Protein AF-A0A2D3VTE8-F1 (afdb_monomer_lite)

pLDDT: mean 86.14, std 14.04, range [47.16, 97.81]

Structure (mmCIF, N/CA/C/O backbone):
data_AF-A0A2D3VTE8-F1
#
_entry.id   AF-A0A2D3VTE8-F1
#
loop_
_atom_site.group_PDB
_atom_site.id
_atom_site.type_symbol
_atom_site.label_atom_id
_atom_site.label_alt_id
_atom_site.label_comp_id
_atom_site.label_asym_id
_atom_site.label_entity_id
_atom_site.label_seq_id
_atom_site.pdbx_PDB_ins_code
_atom_site.Cartn_x
_atom_site.Cartn_y
_atom_site.Cartn_z
_atom_site.occupancy
_atom_site.B_iso_or_equiv
_atom_site.auth_seq_id
_atom_site.auth_comp_id
_atom_site.auth_asym_id
_atom_site.auth_atom_id
_atom_site.pdbx_PDB_model_num
ATOM 1 N N . MET A 1 1 ? -22.758 -35.508 -3.882 1.00 55.59 1 MET A N 1
ATOM 2 C CA . MET A 1 1 ? -23.255 -34.181 -3.443 1.00 55.59 1 MET A CA 1
ATOM 3 C C . MET A 1 1 ? -22.139 -33.291 -2.869 1.00 55.59 1 MET A C 1
ATOM 5 O O . MET A 1 1 ? -22.159 -32.103 -3.144 1.00 55.59 1 MET A O 1
ATOM 9 N N . MET A 1 2 ? -21.109 -33.845 -2.205 1.00 51.41 2 MET A N 1
ATOM 10 C CA . MET A 1 2 ? -19.927 -33.099 -1.711 1.00 51.41 2 MET A CA 1
ATOM 11 C C . MET A 1 2 ? -19.074 -32.392 -2.788 1.00 51.41 2 MET A C 1
ATOM 13 O O . MET A 1 2 ? -18.628 -31.274 -2.562 1.00 51.41 2 MET A O 1
ATOM 17 N N . GLN A 1 3 ? -18.876 -32.984 -3.975 1.00 49.84 3 GLN A N 1
ATOM 18 C CA . GLN A 1 3 ? -18.019 -32.392 -5.023 1.00 49.84 3 GLN A CA 1
ATOM 19 C C . GLN A 1 3 ? -18.526 -31.049 -5.579 1.00 49.84 3 GLN A C 1
ATOM 21 O O . GLN A 1 3 ? -17.719 -30.221 -5.988 1.00 49.84 3 GLN A O 1
ATOM 26 N N . LYS A 1 4 ? -19.843 -30.799 -5.568 1.00 47.56 4 LYS A N 1
ATOM 27 C CA . LYS A 1 4 ? -20.415 -29.543 -6.087 1.00 47.56 4 LYS A CA 1
ATOM 28 C C . LYS A 1 4 ? -20.228 -28.357 -5.130 1.00 47.56 4 LYS A C 1
ATOM 30 O O . LYS A 1 4 ? -20.162 -27.226 -5.590 1.00 47.56 4 LYS A O 1
ATOM 35 N N . ILE A 1 5 ? -20.106 -28.611 -3.824 1.00 55.41 5 ILE A N 1
ATOM 36 C CA . ILE A 1 5 ? -19.946 -27.563 -2.799 1.00 55.41 5 ILE A CA 1
ATOM 37 C C . ILE A 1 5 ? -18.501 -27.039 -2.776 1.00 55.41 5 ILE A C 1
ATOM 39 O O . ILE A 1 5 ? -18.283 -25.836 -2.673 1.00 55.41 5 ILE A O 1
ATOM 43 N N . ILE A 1 6 ? -17.515 -27.924 -2.962 1.00 52.78 6 ILE A N 1
ATOM 44 C CA . ILE A 1 6 ? -16.088 -27.557 -3.014 1.00 52.78 6 ILE A CA 1
ATOM 45 C C . ILE A 1 6 ? -15.784 -26.692 -4.248 1.00 52.78 6 ILE A C 1
ATOM 47 O O . ILE A 1 6 ? -15.051 -25.711 -4.151 1.00 52.78 6 ILE A O 1
ATOM 51 N N . PHE A 1 7 ? -16.393 -27.011 -5.394 1.00 48.06 7 PHE A N 1
ATOM 52 C CA . PHE A 1 7 ? -16.187 -26.256 -6.632 1.00 48.06 7 PHE A CA 1
ATOM 53 C C . PHE A 1 7 ? -16.751 -24.826 -6.553 1.00 48.06 7 PHE A C 1
ATOM 55 O O . PHE A 1 7 ? -16.144 -23.896 -7.074 1.00 48.06 7 PHE A O 1
ATOM 62 N N . LEU A 1 8 ? -17.874 -24.631 -5.850 1.00 47.16 8 LEU A N 1
ATOM 63 C CA . LEU A 1 8 ? -18.508 -23.318 -5.697 1.00 47.16 8 LEU A CA 1
ATOM 64 C C . LEU A 1 8 ? -17.687 -22.377 -4.791 1.00 47.16 8 LEU A C 1
ATOM 66 O O . LEU A 1 8 ? -17.515 -21.201 -5.113 1.00 47.16 8 LEU A O 1
ATOM 70 N N . LEU A 1 9 ? -17.129 -22.904 -3.693 1.00 49.12 9 LEU A N 1
ATOM 71 C CA . LEU A 1 9 ? -16.296 -22.140 -2.753 1.00 49.12 9 LEU A CA 1
ATOM 72 C C . LEU A 1 9 ? -14.993 -21.635 -3.396 1.00 49.12 9 LEU A C 1
ATOM 74 O O . LEU A 1 9 ? -14.612 -20.491 -3.165 1.00 49.12 9 LEU A O 1
ATOM 78 N N . LEU A 1 10 ? -14.361 -22.444 -4.254 1.00 50.22 10 LEU A N 1
ATOM 79 C CA . LEU A 1 10 ? -13.147 -22.058 -4.987 1.00 50.22 10 LEU A CA 1
ATOM 80 C C . LEU A 1 10 ? -13.404 -20.964 -6.036 1.00 50.22 10 LEU A C 1
ATOM 82 O O . LEU A 1 10 ? -12.562 -20.096 -6.243 1.00 50.22 10 LEU A O 1
ATOM 86 N N . THR A 1 11 ? -14.568 -20.960 -6.692 1.00 52.09 11 THR A N 1
ATOM 87 C CA . THR A 1 11 ? -14.878 -19.931 -7.704 1.00 52.09 11 THR A CA 1
ATOM 88 C C . THR A 1 11 ? -15.178 -18.558 -7.098 1.00 52.09 11 THR A C 1
ATOM 90 O O . THR A 1 11 ? -14.796 -17.538 -7.669 1.00 52.09 11 THR A O 1
ATOM 93 N N . LEU A 1 12 ? -15.808 -18.519 -5.919 1.00 51.75 12 LEU A N 1
ATOM 94 C CA . LEU A 1 12 ? -16.120 -17.271 -5.215 1.00 51.75 12 LEU A CA 1
ATOM 95 C C . LEU A 1 12 ? -14.867 -16.604 -4.635 1.00 51.75 12 LEU A C 1
ATOM 97 O O . LEU A 1 12 ? -14.758 -15.380 -4.687 1.00 51.75 12 LEU A O 1
ATOM 101 N N . SER A 1 13 ? -13.900 -17.384 -4.139 1.00 54.88 13 SER A N 1
ATOM 102 C CA . SER A 1 13 ? -12.646 -16.830 -3.619 1.00 54.88 13 SER A CA 1
ATOM 103 C C . SER A 1 13 ? -11.789 -16.202 -4.719 1.00 54.88 13 SER A C 1
ATOM 105 O O . SER A 1 13 ? -11.255 -15.118 -4.516 1.00 54.88 13 SER A O 1
ATOM 107 N N . VAL A 1 14 ? -11.706 -16.829 -5.900 1.00 58.88 14 VAL A N 1
ATOM 108 C CA . VAL A 1 14 ? -10.906 -16.319 -7.032 1.00 58.88 14 VAL A CA 1
ATOM 109 C C . VAL A 1 14 ? -11.506 -15.037 -7.619 1.00 58.88 14 VAL A C 1
ATOM 111 O O . VAL A 1 14 ? -10.773 -14.112 -7.960 1.00 58.88 14 VAL A O 1
ATOM 114 N N . PHE A 1 15 ? -12.836 -14.937 -7.701 1.00 56.66 15 PHE A N 1
ATOM 115 C CA . PHE A 1 15 ? -13.495 -13.763 -8.286 1.00 56.66 15 PHE A CA 1
ATOM 116 C C . PHE A 1 15 ? -13.370 -12.513 -7.401 1.00 56.66 15 PHE A C 1
ATOM 118 O O . PHE A 1 15 ? -13.047 -11.430 -7.888 1.00 56.66 15 PHE A O 1
ATOM 125 N N . VAL A 1 16 ? -13.547 -12.675 -6.085 1.00 58.78 16 VAL A N 1
ATOM 126 C CA . VAL A 1 16 ? -13.345 -11.601 -5.095 1.00 58.78 16 VAL A CA 1
ATOM 127 C C . VAL A 1 16 ? -11.894 -11.111 -5.095 1.00 58.78 16 VAL A C 1
ATOM 129 O O . VAL A 1 16 ? -11.636 -9.928 -4.879 1.00 58.78 16 VAL A O 1
ATOM 132 N N . TYR A 1 17 ? -10.953 -12.018 -5.350 1.00 63.97 17 TYR A N 1
ATOM 133 C CA . TYR A 1 17 ? -9.535 -11.705 -5.427 1.00 63.97 17 TYR A CA 1
ATOM 134 C C . TYR A 1 17 ? -9.183 -10.935 -6.708 1.00 63.97 17 TYR A C 1
ATOM 136 O O . TYR A 1 17 ? -8.526 -9.905 -6.657 1.00 63.97 17 TYR A O 1
ATOM 144 N N . ALA A 1 18 ? -9.693 -11.354 -7.868 1.00 66.12 18 ALA A N 1
ATOM 145 C CA . ALA A 1 18 ? -9.431 -10.659 -9.130 1.00 66.12 18 ALA A CA 1
ATOM 146 C C . ALA A 1 18 ? -9.916 -9.195 -9.121 1.00 66.12 18 ALA A C 1
ATOM 148 O O . ALA A 1 18 ? -9.244 -8.320 -9.671 1.00 66.12 18 ALA A O 1
ATOM 149 N N . GLN A 1 19 ? -11.053 -8.919 -8.472 1.00 66.38 19 GLN A N 1
ATOM 150 C CA . GLN A 1 19 ? -11.575 -7.558 -8.339 1.00 66.38 19 GLN A CA 1
ATOM 151 C C . GLN A 1 19 ? -10.728 -6.695 -7.395 1.00 66.38 19 GLN A C 1
ATOM 153 O O . GLN A 1 19 ? -10.531 -5.515 -7.681 1.00 66.38 19 GLN A O 1
ATOM 158 N N . SER A 1 20 ? -10.187 -7.272 -6.312 1.00 66.88 20 SER A N 1
ATOM 159 C CA . SER A 1 20 ? -9.290 -6.544 -5.404 1.00 66.88 20 SER A CA 1
ATOM 160 C C . SER A 1 20 ? -8.042 -6.051 -6.120 1.00 66.88 20 SER A C 1
ATOM 162 O O . SER A 1 20 ? -7.628 -4.907 -5.952 1.00 66.88 20 SER A O 1
ATOM 164 N N . LEU A 1 21 ? -7.494 -6.893 -6.994 1.00 76.94 21 LEU A N 1
ATOM 165 C CA . LEU A 1 21 ? -6.302 -6.559 -7.749 1.00 76.94 21 LEU A CA 1
ATOM 166 C C . LEU A 1 21 ? -6.552 -5.461 -8.784 1.00 76.94 21 LEU A C 1
ATOM 168 O O . LEU A 1 21 ? -5.627 -4.715 -9.068 1.00 76.94 21 LEU A O 1
ATOM 172 N N . ALA A 1 22 ? -7.752 -5.341 -9.355 1.00 82.00 22 ALA A N 1
ATOM 173 C CA . ALA A 1 22 ? -8.035 -4.308 -10.355 1.00 82.00 22 ALA A CA 1
ATOM 174 C C . ALA A 1 22 ? -8.012 -2.895 -9.748 1.00 82.00 22 ALA A C 1
ATOM 176 O O . ALA A 1 22 ? -7.305 -2.027 -10.256 1.00 82.00 22 ALA A O 1
ATOM 177 N N . GLU A 1 23 ? -8.714 -2.694 -8.628 1.00 83.19 23 GLU A N 1
ATOM 178 C CA .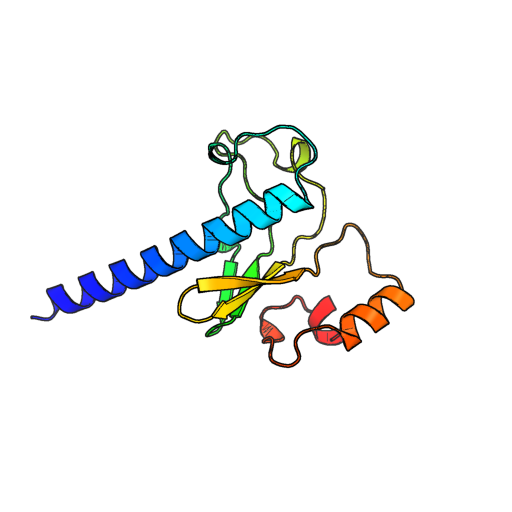 GLU A 1 23 ? -8.733 -1.409 -7.915 1.00 83.19 23 GLU A CA 1
ATOM 179 C C . GLU A 1 23 ? -7.324 -1.009 -7.470 1.00 83.19 23 GLU A C 1
ATOM 181 O O . GLU A 1 23 ? -6.862 0.103 -7.726 1.00 83.19 23 GLU A O 1
ATOM 186 N N . VAL A 1 24 ? -6.603 -1.952 -6.857 1.00 86.69 24 VAL A N 1
ATOM 187 C CA . VAL A 1 24 ? -5.230 -1.720 -6.410 1.00 86.69 24 VAL A CA 1
ATOM 188 C C . VAL A 1 24 ? -4.331 -1.378 -7.594 1.00 86.69 24 VAL A C 1
ATOM 190 O O . VAL A 1 24 ? -3.563 -0.429 -7.508 1.00 86.69 24 VAL A O 1
ATOM 193 N N . LYS A 1 25 ? -4.420 -2.099 -8.717 1.00 88.44 25 LYS A N 1
ATOM 194 C CA . LYS A 1 25 ? -3.615 -1.793 -9.910 1.00 88.44 25 LYS A CA 1
ATOM 195 C C . LYS A 1 25 ? -3.858 -0.375 -10.406 1.00 88.44 25 LYS A C 1
ATOM 197 O O . LYS A 1 25 ? -2.887 0.351 -10.607 1.00 88.44 25 LYS A O 1
ATOM 202 N N . SER A 1 26 ? -5.123 0.020 -10.541 1.00 88.75 26 SER A N 1
ATOM 203 C CA . SER A 1 26 ? -5.498 1.372 -10.957 1.00 88.75 26 SER A CA 1
ATOM 204 C C . SER A 1 26 ? -4.952 2.428 -9.994 1.00 88.75 26 SER A C 1
ATOM 206 O O . SER A 1 26 ? -4.335 3.396 -10.438 1.00 88.75 26 SER A O 1
ATOM 208 N N . TYR A 1 27 ? -5.091 2.213 -8.683 1.00 92.00 27 TYR A N 1
ATOM 209 C CA . TYR A 1 27 ? -4.531 3.104 -7.667 1.00 92.00 27 TYR A CA 1
ATOM 210 C C . TYR A 1 27 ? -3.006 3.224 -7.787 1.00 92.00 27 TYR A C 1
ATOM 212 O O . TYR A 1 27 ? -2.463 4.328 -7.797 1.00 92.00 27 TYR A O 1
ATOM 220 N N . MET A 1 28 ? -2.306 2.099 -7.929 1.00 90.75 28 MET A N 1
ATOM 221 C CA . MET A 1 28 ? -0.845 2.079 -7.988 1.00 90.75 28 MET A CA 1
ATOM 222 C C . MET A 1 28 ? -0.321 2.768 -9.254 1.00 90.75 28 MET A C 1
ATOM 224 O O . MET A 1 28 ? 0.668 3.495 -9.203 1.00 90.75 28 MET A O 1
ATOM 228 N N . PHE A 1 29 ? -1.013 2.581 -10.381 1.00 90.94 29 PHE A N 1
ATOM 229 C CA . PHE A 1 29 ? -0.729 3.273 -11.638 1.00 90.94 29 PHE A CA 1
ATOM 230 C C . PHE A 1 29 ? -0.865 4.785 -11.509 1.00 90.94 29 PHE A C 1
ATOM 232 O O . PHE A 1 29 ? -0.031 5.527 -12.015 1.00 90.94 29 PHE A O 1
ATOM 239 N N . GLN A 1 30 ? -1.915 5.246 -10.837 1.00 92.00 30 GLN A N 1
ATOM 240 C CA . GLN A 1 30 ? -2.177 6.674 -10.696 1.00 92.00 30 GLN A CA 1
ATOM 241 C C . GLN A 1 30 ? -1.184 7.365 -9.759 1.00 92.00 30 GLN A C 1
ATOM 243 O O . GLN A 1 30 ? -0.847 8.521 -9.999 1.00 92.00 30 GLN A O 1
ATOM 248 N N . ASN A 1 31 ? -0.728 6.676 -8.708 1.00 94.12 31 ASN A N 1
ATOM 249 C CA . ASN A 1 31 ? 0.029 7.310 -7.625 1.00 94.12 31 ASN A CA 1
ATOM 250 C C . ASN A 1 31 ? 1.540 7.050 -7.667 1.00 94.12 31 ASN A C 1
AT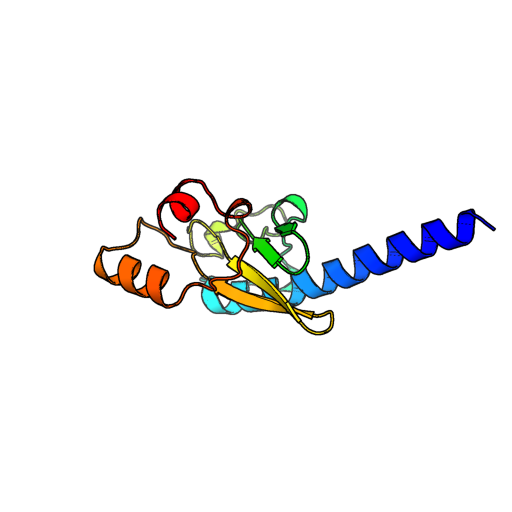OM 252 O O . ASN A 1 31 ? 2.291 7.865 -7.137 1.00 94.12 31 ASN A O 1
ATOM 256 N N . TYR A 1 32 ? 2.007 5.962 -8.291 1.00 94.19 32 TYR A N 1
ATOM 257 C CA . TYR A 1 32 ? 3.432 5.597 -8.244 1.00 94.19 32 TYR A CA 1
ATOM 258 C C . TYR A 1 32 ? 4.086 5.363 -9.598 1.00 94.19 32 TYR A C 1
ATOM 260 O O . TYR A 1 32 ? 5.297 5.151 -9.630 1.00 94.19 32 TYR A O 1
ATOM 268 N N . LEU A 1 33 ? 3.337 5.366 -10.703 1.00 93.06 33 LEU A N 1
ATOM 269 C CA . LEU A 1 33 ? 3.929 5.195 -12.026 1.00 93.06 33 LEU A CA 1
ATOM 270 C C . LEU A 1 33 ? 4.755 6.437 -12.392 1.00 93.06 33 LEU A C 1
ATOM 272 O O . LEU A 1 33 ? 4.224 7.545 -12.453 1.00 93.06 33 LEU A O 1
ATOM 276 N N . ILE A 1 34 ? 6.044 6.244 -12.657 1.00 92.62 34 ILE A N 1
ATOM 277 C CA . ILE A 1 34 ? 6.971 7.311 -13.068 1.00 92.62 34 ILE A CA 1
ATOM 278 C C . ILE A 1 34 ? 7.225 7.322 -14.573 1.00 92.62 34 ILE A C 1
ATOM 280 O O . ILE A 1 34 ? 7.453 8.381 -15.149 1.00 92.62 34 ILE A O 1
ATOM 284 N N . GLU A 1 35 ? 7.136 6.159 -15.218 1.00 89.00 35 GLU A N 1
ATOM 285 C CA . GLU A 1 35 ? 7.393 5.989 -16.645 1.00 89.00 35 GLU A CA 1
ATOM 286 C C . GLU A 1 35 ? 6.206 5.335 -17.339 1.00 89.00 35 GLU A C 1
ATOM 288 O O . GLU A 1 35 ? 5.462 4.548 -16.755 1.00 89.00 35 GLU A O 1
ATOM 293 N N . LYS A 1 36 ? 6.016 5.641 -18.623 1.00 89.31 36 LYS A N 1
ATOM 294 C CA . LYS A 1 36 ? 4.868 5.115 -19.365 1.00 89.31 36 LYS A CA 1
ATOM 295 C C . LYS A 1 36 ? 4.943 3.588 -19.467 1.00 89.31 36 LYS A C 1
ATOM 297 O O . LYS A 1 36 ? 5.862 3.042 -20.072 1.00 89.31 36 LYS A O 1
ATOM 302 N N . LEU A 1 37 ? 3.904 2.924 -18.973 1.00 88.38 37 LEU A N 1
ATOM 303 C CA . LEU A 1 37 ? 3.741 1.474 -19.010 1.00 88.38 37 LEU A CA 1
ATOM 304 C C . LEU A 1 37 ? 2.282 1.125 -19.335 1.00 88.38 37 LEU A C 1
ATOM 306 O O . LEU A 1 37 ? 1.372 1.846 -18.925 1.00 88.38 37 LEU A O 1
ATOM 310 N N . ASP A 1 38 ? 2.036 0.044 -20.080 1.00 86.00 38 ASP A N 1
ATOM 311 C CA . ASP A 1 38 ? 0.676 -0.488 -20.247 1.00 86.00 38 ASP A CA 1
ATOM 312 C C . ASP A 1 38 ? 0.282 -1.261 -18.977 1.00 86.00 38 ASP A C 1
ATOM 314 O O . ASP A 1 38 ? 1.027 -2.112 -18.494 1.00 86.00 38 ASP A O 1
ATOM 318 N N . GLU A 1 39 ? -0.907 -1.005 -18.435 1.00 79.62 39 GLU A N 1
ATOM 319 C CA . GLU A 1 39 ? -1.440 -1.712 -17.261 1.00 79.62 39 GLU A CA 1
ATOM 320 C C . GLU A 1 39 ? -1.483 -3.236 -17.451 1.00 79.62 39 GLU A C 1
ATOM 322 O O . GLU A 1 39 ? -1.321 -4.014 -16.505 1.00 79.62 39 GLU A O 1
ATOM 327 N N . LYS A 1 40 ? -1.619 -3.698 -18.697 1.00 82.88 40 LYS A N 1
ATOM 328 C CA . LYS A 1 40 ? -1.563 -5.123 -19.038 1.00 82.88 40 LYS A CA 1
ATOM 329 C C . LYS A 1 40 ? -0.184 -5.733 -18.826 1.00 82.88 40 LYS A C 1
ATOM 331 O O . LYS A 1 40 ? -0.114 -6.960 -18.735 1.00 82.88 40 LYS A O 1
ATOM 336 N N . GLU A 1 41 ? 0.879 -4.940 -18.746 1.00 85.31 41 GLU A N 1
ATOM 337 C CA . GLU A 1 41 ? 2.247 -5.410 -18.513 1.00 85.31 41 GLU A CA 1
ATOM 338 C C . GLU A 1 41 ? 2.547 -5.658 -17.036 1.00 85.31 41 GLU A C 1
ATOM 340 O O . GLU A 1 41 ? 3.568 -6.273 -16.736 1.00 85.31 41 GLU A O 1
ATOM 345 N N . ILE A 1 42 ? 1.653 -5.281 -16.115 1.00 86.19 42 ILE A N 1
ATOM 346 C CA . ILE A 1 42 ? 1.865 -5.512 -14.686 1.00 86.19 42 ILE A CA 1
ATOM 347 C C . ILE A 1 42 ? 0.996 -6.621 -14.102 1.00 86.19 42 ILE A C 1
ATOM 349 O O . ILE A 1 42 ? -0.118 -6.935 -14.549 1.00 86.19 42 ILE A O 1
ATOM 353 N N . PHE A 1 43 ? 1.489 -7.191 -13.015 1.00 87.31 43 PHE A N 1
ATOM 354 C CA . PHE A 1 43 ? 0.693 -7.986 -12.102 1.00 87.31 43 PHE A CA 1
ATOM 355 C C . PHE A 1 43 ? 1.082 -7.678 -10.661 1.00 87.31 43 PHE A C 1
ATOM 357 O O . PHE A 1 43 ? 2.195 -7.253 -10.368 1.00 87.31 43 PHE A O 1
ATOM 364 N N . ILE A 1 44 ? 0.131 -7.879 -9.762 1.00 85.06 44 ILE A N 1
ATOM 365 C CA . ILE A 1 44 ? 0.372 -7.820 -8.328 1.00 85.06 44 ILE A CA 1
ATOM 366 C C . ILE A 1 44 ? 0.498 -9.265 -7.874 1.00 85.06 44 ILE A C 1
ATOM 368 O O . ILE A 1 44 ? -0.328 -10.099 -8.247 1.00 85.06 44 ILE A O 1
ATOM 372 N N . ASP A 1 45 ? 1.561 -9.563 -7.139 1.00 83.38 45 ASP A N 1
ATOM 373 C CA . ASP A 1 45 ? 1.781 -10.894 -6.592 1.00 83.38 45 ASP A CA 1
ATOM 374 C C . ASP A 1 45 ? 0.755 -11.167 -5.490 1.00 83.38 45 ASP A C 1
ATOM 376 O O . ASP A 1 45 ? 0.606 -10.380 -4.554 1.00 83.38 45 ASP A O 1
ATOM 380 N N . GLU A 1 46 ? 0.049 -12.290 -5.596 1.00 78.06 46 GLU A N 1
ATOM 381 C CA . GLU A 1 46 ? -1.020 -12.627 -4.661 1.00 78.06 46 GLU A CA 1
ATOM 382 C C . GLU A 1 46 ? -0.508 -12.797 -3.220 1.00 78.06 46 GLU A C 1
ATOM 384 O O . GLU A 1 46 ? -1.202 -12.522 -2.239 1.00 78.06 46 GLU A O 1
ATOM 389 N N . THR A 1 47 ? 0.754 -13.201 -3.073 1.00 83.12 47 THR A N 1
ATOM 390 C CA . THR A 1 47 ? 1.399 -13.362 -1.763 1.00 83.12 47 THR A CA 1
ATOM 391 C C . THR A 1 47 ? 1.652 -12.034 -1.051 1.00 83.12 47 THR A C 1
ATOM 393 O O . THR A 1 47 ? 1.947 -12.019 0.142 1.00 83.12 47 THR A O 1
ATOM 396 N N . SER A 1 48 ? 1.523 -10.919 -1.771 1.00 86.81 48 SER A N 1
ATOM 397 C CA . SER A 1 48 ? 1.782 -9.570 -1.266 1.00 86.81 48 SER A CA 1
ATOM 398 C C . SER A 1 48 ? 0.542 -8.889 -0.689 1.00 86.81 48 SER A C 1
ATOM 400 O O . SER A 1 48 ? 0.655 -7.798 -0.126 1.00 86.81 48 SER A O 1
ATOM 402 N N . LEU A 1 49 ? -0.632 -9.521 -0.822 1.00 89.50 49 LEU A N 1
ATOM 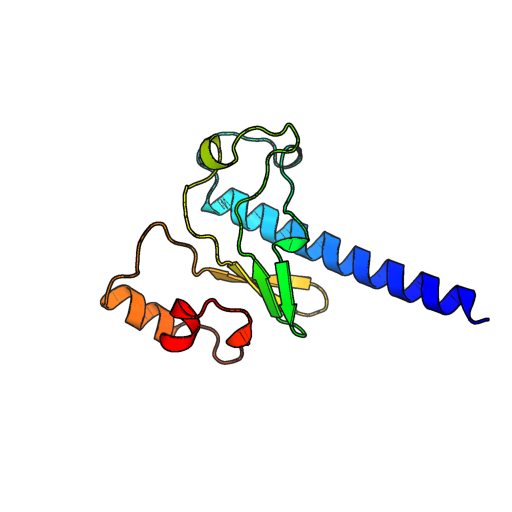403 C CA . LEU A 1 49 ? -1.896 -9.054 -0.262 1.00 89.50 49 LEU A CA 1
ATOM 404 C C . LEU A 1 49 ? -2.246 -9.859 0.996 1.00 89.50 49 LEU A C 1
ATOM 406 O O . LEU A 1 49 ? -2.631 -11.027 0.933 1.00 89.50 49 LEU A O 1
ATOM 410 N N . HIS A 1 50 ? -2.161 -9.212 2.152 1.00 92.19 50 HIS A N 1
ATOM 411 C CA . HIS A 1 50 ? -2.477 -9.815 3.443 1.00 92.19 50 HIS A CA 1
ATOM 412 C C . HIS A 1 50 ? -3.912 -9.471 3.830 1.00 92.19 50 HIS A C 1
ATOM 414 O O . HIS A 1 50 ? -4.214 -8.303 4.046 1.00 92.19 50 HIS A O 1
ATOM 420 N N . VAL A 1 51 ? -4.791 -10.469 3.925 1.00 91.75 51 VAL A N 1
ATOM 421 C CA . VAL A 1 51 ? -6.231 -10.271 4.159 1.00 91.75 51 VAL A CA 1
ATOM 422 C C . VAL A 1 51 ? -6.618 -10.693 5.577 1.00 91.75 51 VAL A C 1
ATOM 424 O O . VAL A 1 51 ? -6.255 -11.782 6.022 1.00 91.75 51 VAL A O 1
ATOM 427 N N . LYS A 1 52 ? -7.417 -9.869 6.266 1.00 94.06 52 LYS A N 1
ATOM 428 C CA . LYS A 1 52 ? -8.092 -10.214 7.523 1.00 94.06 52 LYS A CA 1
ATOM 429 C C . LYS A 1 52 ? -9.532 -9.700 7.525 1.00 94.06 52 LYS A C 1
ATOM 431 O O . LYS A 1 52 ? -9.777 -8.507 7.691 1.00 94.06 52 LYS A O 1
ATOM 436 N N . GLY A 1 53 ? -10.487 -10.624 7.422 1.00 93.31 53 GLY A N 1
ATOM 437 C CA . GLY A 1 53 ? -11.906 -10.276 7.329 1.00 93.31 53 GLY A CA 1
ATOM 438 C C . GLY A 1 53 ? -12.157 -9.386 6.113 1.00 93.31 53 GLY A C 1
ATOM 439 O O . GLY A 1 53 ? -11.759 -9.740 5.005 1.00 93.31 53 GLY A O 1
ATOM 440 N N . ASP A 1 54 ? -12.753 -8.220 6.348 1.00 95.06 54 ASP A N 1
ATOM 441 C CA . ASP A 1 54 ? -13.038 -7.217 5.317 1.00 95.06 54 ASP A CA 1
ATOM 442 C C . ASP A 1 54 ? -11.914 -6.184 5.146 1.00 95.06 54 ASP A C 1
ATOM 444 O O . ASP A 1 54 ? -12.130 -5.138 4.546 1.00 95.06 54 ASP A O 1
ATOM 448 N N . PHE A 1 55 ? -10.707 -6.453 5.651 1.00 95.75 55 PHE A N 1
ATOM 449 C CA . PHE A 1 55 ? -9.542 -5.580 5.489 1.00 95.75 55 PHE A CA 1
ATOM 450 C C . PHE A 1 55 ? -8.390 -6.307 4.809 1.00 95.75 55 PHE A C 1
ATOM 452 O O . PHE A 1 55 ? -8.226 -7.520 4.968 1.00 95.75 55 PHE A O 1
ATOM 459 N N . ALA A 1 56 ? -7.567 -5.563 4.077 1.00 94.50 56 ALA A N 1
ATOM 460 C CA . ALA A 1 56 ? -6.336 -6.087 3.509 1.00 94.50 56 ALA A CA 1
ATOM 461 C C . ALA A 1 56 ? -5.213 -5.046 3.495 1.00 94.50 56 ALA A C 1
ATOM 463 O O . ALA A 1 56 ? -5.461 -3.843 3.559 1.00 94.50 56 ALA A O 1
ATOM 464 N N . LEU A 1 57 ? -3.974 -5.520 3.410 1.00 95.06 57 LEU A N 1
ATOM 465 C CA . LEU A 1 57 ? -2.785 -4.691 3.245 1.00 95.06 57 LEU A CA 1
ATOM 466 C C . LEU A 1 57 ? -1.936 -5.230 2.096 1.00 95.06 57 LEU A C 1
ATOM 468 O O . LEU A 1 57 ? -1.546 -6.400 2.115 1.00 95.06 57 LEU A O 1
ATOM 472 N N . LEU A 1 58 ? -1.630 -4.369 1.130 1.00 93.81 58 LEU A N 1
ATOM 473 C CA . LEU A 1 58 ? -0.664 -4.647 0.071 1.00 93.81 58 LEU A CA 1
ATOM 474 C C . LEU A 1 58 ? 0.723 -4.138 0.477 1.00 93.81 58 LEU A C 1
ATOM 476 O O . LEU A 1 58 ? 0.844 -2.964 0.822 1.00 93.81 58 LEU A O 1
ATOM 480 N N . LYS A 1 59 ? 1.751 -4.995 0.398 1.00 91.31 59 LYS A N 1
ATOM 481 C CA . LYS A 1 59 ? 3.122 -4.678 0.856 1.00 91.31 59 LYS A CA 1
ATOM 482 C C . LYS A 1 59 ? 4.200 -4.547 -0.227 1.00 91.31 59 LYS A C 1
ATOM 484 O O . LYS A 1 59 ? 5.377 -4.446 0.102 1.00 91.31 59 LYS A O 1
ATOM 489 N N . THR A 1 60 ? 3.856 -4.628 -1.509 1.00 86.94 60 THR A N 1
ATOM 490 C CA . THR A 1 60 ? 4.875 -4.682 -2.572 1.00 86.94 60 THR A CA 1
ATOM 491 C C . THR A 1 60 ? 4.536 -3.790 -3.755 1.00 86.94 60 THR A C 1
ATOM 493 O O . THR A 1 60 ? 3.350 -3.573 -4.027 1.00 86.94 60 THR A O 1
ATOM 496 N N . PRO A 1 61 ? 5.551 -3.356 -4.528 1.00 84.94 61 PRO A N 1
ATOM 497 C CA . PRO A 1 61 ? 5.308 -2.766 -5.836 1.00 84.94 61 PRO A CA 1
ATOM 498 C C . PRO A 1 61 ? 4.609 -3.764 -6.773 1.00 84.94 61 PRO A C 1
ATOM 500 O O . PRO A 1 61 ? 4.674 -4.986 -6.558 1.00 84.94 61 PRO A O 1
ATOM 503 N N . PRO A 1 62 ? 3.989 -3.277 -7.860 1.00 86.75 62 PRO A N 1
ATOM 504 C CA . PRO A 1 62 ? 3.577 -4.128 -8.960 1.00 86.75 62 PRO A CA 1
ATOM 505 C C . PRO A 1 62 ? 4.808 -4.728 -9.646 1.00 86.75 62 PRO A C 1
ATOM 507 O O . PRO A 1 62 ? 5.845 -4.082 -9.778 1.00 86.75 62 PRO A O 1
ATOM 510 N N . LYS A 1 63 ? 4.688 -5.967 -10.116 1.00 89.81 63 LYS A N 1
ATOM 511 C CA . LYS A 1 63 ? 5.726 -6.659 -10.885 1.00 89.81 63 LYS A CA 1
ATOM 512 C C . LYS A 1 63 ? 5.457 -6.511 -12.377 1.00 89.81 63 LYS A C 1
ATOM 514 O O . LYS A 1 63 ? 4.305 -6.588 -12.808 1.00 89.81 63 LYS A O 1
ATOM 519 N N . ILE A 1 64 ? 6.518 -6.368 -13.168 1.00 90.81 64 ILE A N 1
ATOM 520 C CA . ILE A 1 64 ? 6.428 -6.389 -14.631 1.00 90.81 64 ILE A CA 1
ATOM 521 C C . ILE A 1 64 ? 6.397 -7.848 -15.102 1.00 90.81 64 ILE A C 1
ATOM 523 O O . ILE A 1 64 ? 7.198 -8.675 -14.665 1.00 90.81 64 ILE A O 1
ATOM 527 N N . LYS A 1 65 ? 5.456 -8.193 -15.984 1.00 89.06 65 LYS A N 1
ATOM 528 C CA . LYS A 1 65 ? 5.214 -9.574 -16.443 1.00 89.06 65 LYS A CA 1
ATOM 529 C C . LYS A 1 65 ? 6.389 -10.202 -17.185 1.00 89.06 65 LYS A C 1
ATOM 531 O O . LYS A 1 65 ? 6.518 -11.421 -17.172 1.00 89.06 65 LYS A O 1
ATOM 536 N N . ASP A 1 66 ? 7.210 -9.392 -17.841 1.00 88.50 66 ASP A N 1
ATOM 537 C CA . ASP A 1 66 ? 8.385 -9.855 -18.584 1.00 88.50 66 ASP A CA 1
ATOM 538 C C . ASP A 1 66 ? 9.642 -10.014 -17.713 1.00 88.50 66 ASP A C 1
ATOM 540 O O . ASP A 1 66 ? 10.690 -10.413 -18.217 1.00 88.50 66 ASP A O 1
ATOM 544 N N . GLY A 1 67 ? 9.537 -9.741 -16.409 1.00 85.38 67 GLY A N 1
ATOM 545 C CA . GLY A 1 67 ? 10.628 -9.895 -15.453 1.00 85.38 67 GLY A CA 1
ATOM 546 C C . GLY A 1 67 ? 11.565 -8.692 -15.340 1.00 85.38 67 GLY A C 1
ATOM 547 O O . GLY A 1 67 ? 12.537 -8.783 -14.590 1.00 85.38 67 GLY A O 1
ATOM 548 N N . ARG A 1 68 ? 11.295 -7.572 -16.029 1.00 87.69 68 ARG A N 1
ATOM 549 C CA . ARG A 1 68 ? 11.993 -6.298 -15.774 1.00 87.69 68 ARG A CA 1
ATOM 550 C C . ARG A 1 68 ? 11.812 -5.839 -14.322 1.00 87.69 68 ARG A C 1
ATOM 552 O O . ARG A 1 68 ? 10.834 -6.187 -13.654 1.00 87.69 68 ARG A O 1
ATOM 559 N N . GLY A 1 69 ? 12.760 -5.029 -13.848 1.00 86.06 69 GLY A N 1
ATOM 560 C CA . GLY A 1 69 ? 12.686 -4.405 -12.530 1.00 86.06 69 GLY A CA 1
ATOM 561 C C . GLY A 1 69 ? 11.485 -3.465 -12.433 1.00 86.06 69 GLY A C 1
ATOM 562 O O . GLY A 1 69 ? 11.233 -2.668 -13.331 1.00 86.06 69 GLY A O 1
ATOM 563 N N . SER A 1 70 ? 10.729 -3.544 -11.337 1.00 87.25 70 SER A N 1
ATOM 564 C CA . SER A 1 70 ? 9.574 -2.665 -11.110 1.00 87.25 70 SER A CA 1
ATOM 565 C C . SER A 1 70 ? 9.979 -1.206 -10.902 1.00 87.25 70 SER A C 1
ATOM 567 O O . SER A 1 7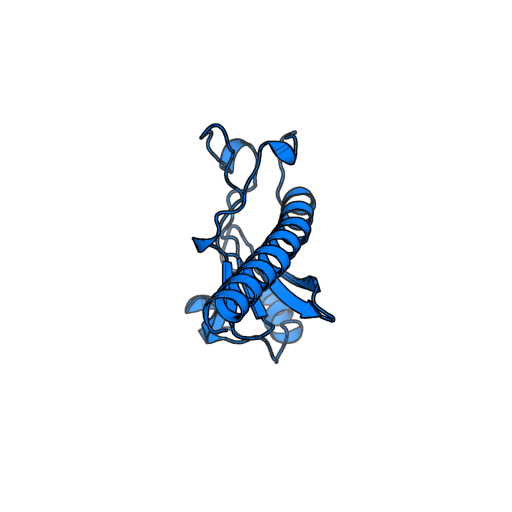0 ? 9.237 -0.311 -11.289 1.00 87.25 70 SER A O 1
ATOM 569 N N . PHE A 1 71 ? 11.158 -0.962 -10.328 1.00 88.12 71 PHE A N 1
ATOM 570 C CA . PHE A 1 71 ? 11.633 0.378 -9.969 1.00 88.12 71 PHE A CA 1
ATOM 571 C C . PHE A 1 71 ? 12.065 1.241 -11.163 1.00 88.12 71 PHE A C 1
ATOM 573 O O . PHE A 1 71 ? 12.245 2.442 -11.008 1.00 88.12 71 PHE A O 1
ATOM 580 N N . ASP A 1 72 ? 12.163 0.658 -12.362 1.00 90.12 72 ASP A N 1
ATOM 581 C CA . ASP A 1 72 ? 12.321 1.429 -13.601 1.00 90.12 72 ASP A CA 1
ATOM 582 C C . ASP A 1 72 ? 11.010 2.141 -13.997 1.00 90.12 72 ASP A C 1
ATOM 584 O O . ASP A 1 72 ? 11.024 3.087 -14.780 1.00 90.12 72 ASP A O 1
ATOM 588 N N . TYR A 1 73 ? 9.869 1.675 -13.472 1.00 92.00 73 TYR A N 1
ATOM 589 C CA . TYR A 1 73 ? 8.526 2.131 -13.849 1.00 92.00 73 TYR A CA 1
ATOM 590 C C . TYR A 1 73 ? 7.720 2.697 -12.688 1.00 92.00 73 TYR A C 1
ATOM 592 O O . TYR A 1 73 ? 6.821 3.505 -12.911 1.00 92.00 73 TYR A O 1
ATOM 600 N N . PHE A 1 74 ? 8.031 2.283 -11.464 1.00 92.88 74 PHE A N 1
ATOM 601 C CA . PHE A 1 74 ? 7.331 2.679 -10.252 1.00 92.88 74 PHE A CA 1
ATOM 602 C C . PHE A 1 74 ? 8.286 3.319 -9.252 1.00 92.88 74 PHE A C 1
ATOM 604 O O . PHE A 1 74 ? 9.455 2.944 -9.185 1.00 92.88 74 PHE A O 1
ATOM 611 N N . LEU A 1 75 ? 7.771 4.243 -8.438 1.00 93.81 75 LEU A N 1
ATOM 612 C CA . LEU A 1 75 ? 8.530 4.847 -7.345 1.00 93.81 75 LEU A CA 1
ATOM 613 C C . LEU A 1 75 ? 9.142 3.776 -6.430 1.00 93.81 75 LEU A C 1
ATOM 615 O O . LEU A 1 75 ? 8.493 2.793 -6.064 1.00 93.81 75 LEU A O 1
ATOM 619 N N . ASP A 1 76 ? 10.394 3.983 -6.033 1.00 92.81 76 ASP A N 1
ATOM 620 C CA . ASP A 1 76 ? 11.051 3.158 -5.022 1.00 92.81 76 ASP A CA 1
ATOM 621 C C . ASP A 1 76 ? 10.610 3.619 -3.627 1.00 92.81 76 ASP A C 1
ATOM 623 O O . ASP A 1 76 ? 11.170 4.541 -3.032 1.00 92.81 76 ASP A O 1
ATOM 627 N N . VAL A 1 77 ? 9.508 3.034 -3.157 1.00 93.62 77 VAL A N 1
ATOM 628 C CA . VAL A 1 77 ? 8.899 3.305 -1.852 1.00 93.62 77 VAL A CA 1
ATOM 629 C C . VAL A 1 77 ? 8.582 1.997 -1.143 1.00 93.62 77 VAL A C 1
ATOM 631 O O . VAL A 1 77 ? 8.404 0.948 -1.765 1.00 93.62 77 VAL A O 1
ATOM 634 N N . ASP A 1 78 ? 8.449 2.059 0.177 1.00 92.62 78 ASP A N 1
ATOM 635 C CA . ASP A 1 78 ? 7.902 0.956 0.955 1.00 92.62 78 ASP A CA 1
ATOM 636 C C . ASP A 1 78 ? 6.368 0.973 0.857 1.00 92.62 78 ASP A C 1
ATOM 638 O O . ASP A 1 78 ? 5.679 1.711 1.566 1.00 92.62 78 ASP A O 1
ATOM 642 N N . TYR A 1 79 ? 5.832 0.172 -0.060 1.00 93.81 79 TYR A N 1
ATOM 643 C CA . TYR A 1 79 ? 4.403 0.093 -0.367 1.00 93.81 79 TYR A CA 1
ATOM 644 C C . TYR A 1 79 ? 3.610 -0.490 0.793 1.00 93.81 79 TYR A C 1
ATOM 646 O O . TYR A 1 79 ? 3.880 -1.605 1.217 1.00 93.81 79 TYR A O 1
ATOM 654 N N . ASN A 1 80 ? 2.631 0.236 1.324 1.00 95.69 80 ASN A N 1
ATOM 655 C CA . ASN A 1 80 ? 1.713 -0.237 2.364 1.00 95.69 80 ASN A CA 1
ATOM 656 C C . ASN A 1 80 ? 0.325 0.369 2.108 1.00 95.69 80 ASN A C 1
ATOM 658 O O . ASN A 1 80 ? -0.076 1.340 2.752 1.00 95.69 80 ASN A O 1
ATOM 662 N N . VAL A 1 81 ? -0.404 -0.214 1.157 1.00 96.00 81 VAL A N 1
ATOM 663 C CA . VAL A 1 81 ? -1.737 0.263 0.761 1.00 96.00 81 VAL A CA 1
ATOM 664 C C . VAL A 1 81 ? -2.805 -0.491 1.547 1.00 96.00 81 VAL A C 1
ATOM 666 O O . VAL A 1 81 ? -2.904 -1.719 1.456 1.00 96.00 81 VAL A O 1
ATOM 669 N N . CYS A 1 82 ? -3.600 0.234 2.332 1.00 96.44 82 CYS A N 1
ATOM 670 C CA . CYS A 1 82 ? -4.664 -0.306 3.170 1.00 96.44 82 CYS A CA 1
ATOM 671 C C . CYS A 1 82 ? -5.979 -0.372 2.394 1.00 96.44 82 CYS A C 1
ATOM 673 O O . CYS A 1 82 ? -6.444 0.619 1.827 1.00 96.44 82 CYS A O 1
ATOM 675 N N . LEU A 1 83 ? -6.618 -1.538 2.432 1.00 95.44 83 LEU A N 1
ATOM 676 C CA . LEU A 1 83 ? -7.873 -1.800 1.746 1.00 95.44 83 LEU A CA 1
ATOM 677 C C . LEU A 1 83 ? -8.982 -2.204 2.706 1.00 95.44 83 LEU A C 1
ATOM 679 O O . LEU A 1 83 ? -8.737 -2.888 3.702 1.00 95.44 83 LEU A O 1
ATOM 683 N N . GLN A 1 84 ? -10.210 -1.850 2.339 1.00 95.38 84 GLN A N 1
ATOM 684 C CA . GLN A 1 84 ? -11.429 -2.344 2.965 1.00 95.38 84 GLN A CA 1
ATOM 685 C C . GLN A 1 84 ? -12.386 -2.876 1.907 1.00 95.38 84 GLN A C 1
ATOM 687 O O . GLN A 1 84 ? -12.493 -2.334 0.807 1.00 95.38 84 GLN A O 1
ATOM 692 N N . LYS A 1 85 ? -13.081 -3.954 2.247 1.00 93.06 85 LYS A N 1
ATOM 693 C CA . LYS A 1 85 ? -14.131 -4.543 1.436 1.00 93.06 85 LYS A CA 1
ATOM 694 C C . LYS A 1 85 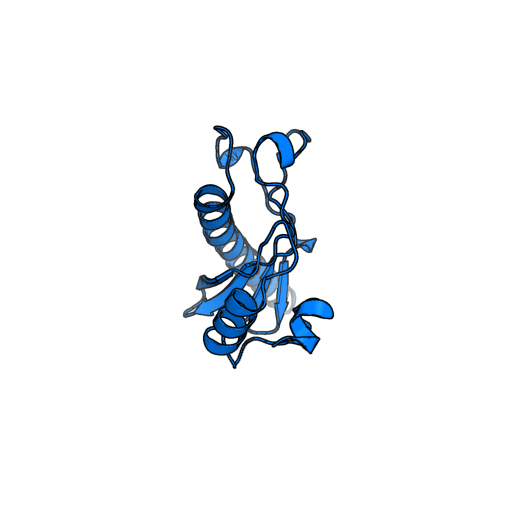? -15.476 -3.931 1.816 1.00 93.06 85 LYS A C 1
ATOM 696 O O . LYS A 1 85 ? -15.938 -4.081 2.942 1.00 93.06 85 LYS A O 1
ATOM 701 N N . GLU A 1 86 ? -16.116 -3.283 0.854 1.00 92.06 86 GLU A N 1
ATOM 702 C CA . GLU A 1 86 ? -17.442 -2.676 0.968 1.00 92.06 86 GLU A CA 1
ATOM 703 C C . GLU A 1 86 ? -18.341 -3.243 -0.132 1.00 92.06 86 GLU A C 1
ATOM 705 O O . GLU A 1 86 ? -17.978 -3.214 -1.306 1.00 92.06 86 GLU A O 1
ATOM 710 N N . ASP A 1 87 ? -19.495 -3.806 0.235 1.00 89.62 87 ASP A N 1
ATOM 711 C CA . ASP A 1 87 ? -20.458 -4.399 -0.710 1.00 89.62 87 ASP A CA 1
ATOM 712 C C . ASP A 1 87 ? -19.837 -5.411 -1.693 1.00 89.62 87 ASP A C 1
ATOM 714 O O . ASP A 1 87 ? -20.215 -5.518 -2.858 1.00 89.62 87 ASP A O 1
ATOM 718 N N . GLY A 1 88 ? -18.847 -6.175 -1.222 1.00 84.94 88 GLY A N 1
ATOM 719 C CA . GLY A 1 88 ? -18.138 -7.153 -2.048 1.00 84.94 88 GLY A CA 1
ATOM 720 C C . GLY A 1 88 ? -16.927 -6.598 -2.802 1.00 84.94 88 GLY A C 1
ATOM 721 O O . GLY A 1 88 ? -16.138 -7.395 -3.309 1.00 84.94 88 GLY A O 1
ATOM 722 N N . VAL A 1 89 ? -16.743 -5.278 -2.822 1.00 86.88 89 VAL A N 1
ATOM 723 C CA . VAL A 1 89 ? -15.715 -4.568 -3.588 1.00 86.88 89 VAL A CA 1
ATOM 724 C C . VAL A 1 89 ? -14.610 -4.081 -2.665 1.00 86.88 89 VAL A C 1
ATOM 726 O O . VAL A 1 89 ? -14.868 -3.427 -1.661 1.00 86.88 89 VAL A O 1
ATOM 729 N N . TRP A 1 90 ? -13.364 -4.384 -3.005 1.00 90.56 90 TRP A N 1
ATOM 730 C CA . TRP A 1 90 ? -12.217 -3.829 -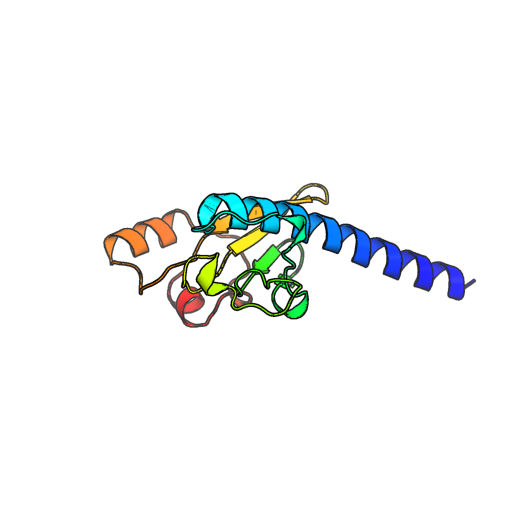2.296 1.00 90.56 90 TRP A CA 1
ATOM 731 C C . TRP A 1 90 ? -11.946 -2.406 -2.759 1.00 90.56 90 TRP A C 1
ATOM 733 O O . TRP A 1 90 ? -11.937 -2.147 -3.959 1.00 90.56 90 TRP A O 1
ATOM 743 N N . LYS A 1 91 ? -11.696 -1.516 -1.805 1.00 93.25 91 LYS A N 1
ATOM 744 C CA . LYS A 1 91 ? -11.346 -0.116 -2.034 1.00 93.25 91 LYS A CA 1
ATOM 745 C C . LYS A 1 91 ? -10.093 0.231 -1.258 1.00 93.25 91 LYS A C 1
ATOM 747 O O . LYS A 1 91 ? -9.909 -0.261 -0.142 1.00 93.25 91 LYS A O 1
ATOM 752 N N . VAL A 1 92 ? -9.260 1.094 -1.827 1.00 95.19 92 VAL A N 1
ATOM 753 C CA . VAL A 1 92 ? -8.165 1.718 -1.081 1.00 95.19 92 VAL A CA 1
ATOM 754 C C . VAL A 1 92 ? -8.770 2.729 -0.111 1.00 95.19 92 VAL A C 1
ATOM 756 O O . VAL A 1 92 ? -9.447 3.664 -0.529 1.00 95.19 92 VAL A O 1
ATOM 759 N N . ILE A 1 93 ? -8.558 2.517 1.186 1.00 96.50 93 ILE A N 1
ATOM 760 C CA . ILE A 1 93 ? -9.092 3.383 2.253 1.00 96.50 93 ILE A CA 1
ATOM 761 C C . ILE A 1 93 ? -8.023 4.255 2.896 1.00 96.50 93 ILE A C 1
ATOM 763 O O . ILE A 1 93 ? -8.340 5.261 3.526 1.00 96.50 93 ILE A O 1
ATOM 767 N N . TYR A 1 94 ? -6.761 3.856 2.766 1.00 97.25 94 TYR A N 1
ATOM 768 C CA . TYR A 1 94 ? -5.632 4.623 3.253 1.00 97.25 94 TYR A CA 1
ATOM 769 C C . TYR A 1 94 ? -4.368 4.175 2.530 1.00 97.25 94 TYR A C 1
ATOM 771 O O . TYR A 1 94 ? -4.219 2.995 2.210 1.00 97.25 94 TYR A O 1
ATOM 779 N N . ASP A 1 95 ? -3.449 5.099 2.311 1.00 96.94 95 ASP A N 1
ATOM 780 C CA . ASP A 1 95 ? -2.136 4.790 1.776 1.00 96.94 95 ASP A CA 1
ATOM 781 C C . ASP A 1 95 ? -1.088 5.239 2.772 1.00 96.94 95 ASP A C 1
ATOM 783 O O . ASP A 1 95 ? -0.993 6.418 3.104 1.00 96.94 95 ASP A O 1
ATOM 787 N N . LEU A 1 96 ? -0.344 4.272 3.297 1.00 96.88 96 LEU A N 1
ATOM 788 C CA . LEU A 1 96 ? 0.771 4.591 4.159 1.00 96.88 96 LEU A CA 1
ATOM 789 C C . LEU A 1 96 ? 2.042 4.802 3.340 1.00 96.88 96 LEU A C 1
ATOM 791 O O . LEU A 1 96 ? 2.975 5.327 3.920 1.00 96.88 96 LEU A O 1
ATOM 795 N N . SER A 1 97 ? 2.146 4.349 2.088 1.00 96.06 97 SER A N 1
ATOM 796 C CA . SER A 1 97 ? 3.404 4.136 1.347 1.00 96.06 97 SER A CA 1
ATOM 797 C C . SER A 1 97 ? 4.332 5.351 1.311 1.00 96.06 97 SER A C 1
ATOM 799 O O . SER A 1 97 ? 3.896 6.466 1.047 1.00 96.06 97 SER A O 1
ATOM 801 N N . ARG A 1 98 ? 5.634 5.134 1.541 1.00 94.62 98 ARG A N 1
ATOM 802 C CA . ARG A 1 98 ? 6.625 6.221 1.575 1.00 94.62 98 ARG A CA 1
ATOM 803 C C . ARG A 1 98 ? 8.052 5.770 1.290 1.00 94.62 98 ARG A C 1
ATOM 805 O O . ARG A 1 98 ? 8.390 4.607 1.511 1.00 94.62 98 ARG A O 1
ATOM 812 N N . SER A 1 99 ? 8.883 6.705 0.830 1.00 92.94 99 SER A N 1
ATOM 813 C CA . SER A 1 99 ? 10.321 6.504 0.598 1.00 92.94 99 SER A CA 1
ATOM 814 C C . SER A 1 99 ? 11.173 6.646 1.863 1.00 92.94 99 SER A C 1
ATOM 816 O O . SER A 1 99 ? 12.286 6.135 1.898 1.00 92.94 99 SER A O 1
ATOM 818 N N . ASP A 1 100 ? 10.683 7.354 2.884 1.00 92.12 100 ASP A N 1
ATOM 819 C CA . ASP A 1 100 ? 11.426 7.648 4.117 1.00 92.12 100 ASP A CA 1
ATOM 820 C C . ASP A 1 100 ? 10.503 7.595 5.343 1.00 92.12 100 ASP A C 1
ATOM 822 O O . ASP A 1 100 ? 9.287 7.547 5.205 1.00 92.12 100 ASP A O 1
ATOM 826 N N . VAL A 1 101 ? 11.050 7.586 6.553 1.00 91.25 101 VAL A N 1
ATOM 827 C CA . VAL A 1 101 ? 10.266 7.628 7.791 1.00 91.25 101 VAL A CA 1
ATOM 828 C C . VAL A 1 101 ? 9.466 8.941 7.857 1.00 91.25 101 VAL A C 1
ATOM 830 O O . VAL A 1 101 ? 10.048 10.004 7.636 1.00 91.25 101 VAL A O 1
ATOM 833 N N . PRO A 1 102 ? 8.164 8.902 8.211 1.00 93.81 102 PRO A N 1
ATOM 834 C CA . PRO A 1 102 ? 7.351 10.108 8.309 1.00 93.81 102 PRO A CA 1
ATOM 835 C C . PRO A 1 102 ? 7.931 11.159 9.258 1.00 93.81 102 PRO A C 1
ATOM 837 O O . PRO A 1 102 ? 8.468 10.838 10.325 1.00 93.81 102 PRO A O 1
ATOM 840 N N . SER A 1 103 ? 7.755 12.432 8.904 1.00 95.62 103 SER A N 1
ATOM 841 C CA . SER A 1 103 ? 8.075 13.548 9.806 1.00 95.62 103 SER A CA 1
ATOM 842 C C . SER A 1 103 ? 7.155 13.565 11.037 1.00 95.62 103 SER A C 1
ATOM 844 O O . SER A 1 103 ? 6.129 12.889 11.076 1.00 95.62 103 SER A O 1
ATOM 846 N N . THR A 1 104 ? 7.479 14.355 12.068 1.00 96.25 104 THR A N 1
ATOM 847 C CA . THR A 1 104 ? 6.627 14.429 13.276 1.00 96.25 104 THR A CA 1
ATOM 848 C C . THR A 1 104 ? 5.242 15.002 12.965 1.00 96.25 104 THR A C 1
ATOM 850 O O . THR A 1 104 ? 4.240 14.559 13.529 1.00 96.25 104 THR A O 1
ATOM 853 N N . GLU A 1 105 ? 5.174 15.997 12.086 1.00 96.75 105 GLU A N 1
ATOM 854 C CA . GLU A 1 105 ? 3.934 16.629 11.642 1.00 96.75 105 GLU A CA 1
ATOM 855 C C . GLU A 1 105 ? 3.074 15.637 10.855 1.00 96.75 105 GLU A C 1
ATOM 857 O O . GLU A 1 105 ? 1.924 15.403 11.226 1.00 96.75 105 GLU A O 1
ATOM 862 N N . GLU A 1 106 ? 3.666 14.982 9.858 1.00 95.31 106 GLU A N 1
ATOM 863 C CA . GLU A 1 106 ? 3.021 13.933 9.063 1.00 95.31 106 GLU A CA 1
ATOM 864 C C . GLU A 1 106 ? 2.533 12.783 9.950 1.00 95.31 106 GLU A C 1
ATOM 866 O O . GLU A 1 106 ? 1.404 12.320 9.820 1.00 95.31 106 GLU A O 1
ATOM 871 N N . TRP A 1 107 ? 3.329 12.378 10.940 1.00 96.56 107 TRP A N 1
ATOM 872 C CA . TRP A 1 107 ? 2.937 11.337 11.881 1.00 96.56 107 TRP A CA 1
ATOM 873 C C . TRP A 1 107 ? 1.651 11.669 12.637 1.00 96.56 107 TRP A C 1
ATOM 875 O O . TRP A 1 107 ? 0.770 10.820 12.773 1.00 96.56 107 TRP A O 1
ATOM 885 N N . ARG A 1 108 ? 1.506 12.916 13.101 1.00 96.75 108 ARG A N 1
ATOM 886 C CA . ARG A 1 108 ? 0.279 13.369 13.778 1.00 96.75 108 ARG A CA 1
ATOM 887 C C . ARG A 1 108 ? -0.917 13.357 12.832 1.00 96.75 108 ARG A C 1
ATOM 889 O O . ARG A 1 108 ? -2.029 13.041 13.260 1.00 96.75 108 ARG A O 1
ATOM 896 N N . GLU A 1 109 ? -0.707 13.708 11.568 1.00 97.31 109 GLU A N 1
ATOM 897 C CA . GLU A 1 109 ? -1.753 13.668 10.546 1.00 97.31 109 GLU A CA 1
ATOM 898 C C . GLU A 1 109 ? -2.194 12.233 10.262 1.00 97.31 109 GLU A C 1
ATOM 900 O O . GLU A 1 109 ? -3.401 11.962 10.242 1.00 97.31 109 GLU A O 1
ATOM 905 N N . ILE A 1 110 ? -1.244 11.300 10.153 1.00 96.94 110 ILE A N 1
ATOM 906 C CA . ILE A 1 110 ? -1.537 9.878 9.973 1.00 96.94 110 ILE A CA 1
ATOM 907 C C . ILE A 1 110 ? -2.303 9.348 11.183 1.00 96.94 110 ILE A C 1
ATOM 909 O O . ILE A 1 110 ? -3.401 8.827 11.022 1.00 96.94 110 ILE A O 1
ATOM 913 N N . GLN A 1 111 ? -1.814 9.556 12.407 1.00 96.19 111 GLN A N 1
ATOM 914 C CA . GLN A 1 111 ? -2.498 9.100 13.627 1.00 96.19 111 GLN A CA 1
ATOM 915 C C . GLN A 1 111 ? -3.941 9.613 13.735 1.00 96.19 111 GLN A C 1
ATOM 917 O O . GLN A 1 111 ? -4.827 8.899 14.206 1.00 96.19 111 GLN A O 1
ATOM 922 N N . LYS A 1 112 ? -4.191 10.852 13.295 1.00 96.50 112 LYS A N 1
ATOM 923 C CA . LYS A 1 112 ? -5.523 11.466 13.327 1.00 96.50 112 LYS A CA 1
ATOM 924 C C . LYS A 1 112 ? -6.458 10.922 12.244 1.00 96.50 112 LYS A C 1
ATOM 926 O O . LYS A 1 112 ? -7.661 10.838 12.480 1.00 96.50 112 LYS A O 1
ATOM 931 N N . SER A 1 113 ? -5.931 10.633 11.057 1.00 97.00 113 SER A N 1
ATOM 932 C CA . SER A 1 113 ? -6.727 10.263 9.879 1.00 97.00 113 SER A CA 1
ATOM 933 C C . SER A 1 113 ? -6.808 8.756 9.637 1.00 97.00 113 SER A C 1
ATOM 935 O O . SER A 1 113 ? -7.682 8.315 8.891 1.00 97.00 113 SER A O 1
ATOM 937 N N . PHE A 1 114 ? -5.944 7.965 10.275 1.00 97.75 114 PHE A N 1
ATOM 938 C CA . PHE A 1 114 ? -5.888 6.527 10.066 1.00 97.75 114 PHE A CA 1
ATOM 939 C C . PHE A 1 114 ? -7.189 5.833 10.521 1.00 97.75 114 PHE A C 1
ATOM 941 O O . PHE A 1 114 ? -7.704 6.135 11.610 1.00 97.75 114 PHE A O 1
ATOM 948 N N . PRO A 1 115 ? -7.724 4.878 9.731 1.00 96.75 115 PRO A N 1
ATOM 949 C CA . PRO A 1 115 ? -8.964 4.184 10.063 1.00 96.75 115 PRO A CA 1
ATOM 950 C C . PRO A 1 115 ? -8.854 3.389 11.373 1.00 96.75 115 PRO A C 1
ATOM 952 O O . PRO A 1 115 ? -8.122 2.407 11.477 1.00 96.75 115 PRO A O 1
ATOM 955 N N . GLN A 1 116 ? -9.627 3.793 12.385 1.00 95.31 116 GLN A N 1
ATOM 956 C CA . GLN A 1 116 ? -9.540 3.249 13.752 1.00 95.31 116 GLN A CA 1
ATOM 957 C C . GLN A 1 116 ? -9.932 1.767 13.864 1.00 95.31 116 GLN A C 1
ATOM 959 O O . GLN A 1 116 ? -9.567 1.090 14.822 1.00 95.31 116 GLN A O 1
ATOM 964 N N . ASN A 1 117 ? -10.694 1.260 12.897 1.00 96.38 117 ASN A N 1
ATOM 965 C CA . ASN A 1 117 ? -11.124 -0.133 12.817 1.00 96.38 117 ASN A CA 1
ATOM 966 C C . ASN A 1 117 ? -10.165 -1.021 12.006 1.00 96.38 117 ASN A C 1
ATOM 968 O O . ASN A 1 117 ? -10.396 -2.230 11.937 1.00 96.38 117 ASN A O 1
ATOM 972 N N . PHE A 1 118 ? -9.111 -0.462 11.398 1.00 97.81 118 PHE A N 1
ATOM 973 C CA . PHE A 1 118 ? -8.183 -1.250 10.596 1.00 97.81 118 PHE A CA 1
ATOM 974 C C . PHE A 1 118 ? -7.401 -2.237 11.486 1.00 97.81 118 PHE A C 1
ATOM 976 O O . PHE A 1 118 ? -6.838 -1.833 12.510 1.00 97.81 118 PHE A O 1
ATOM 983 N N . PRO A 1 119 ? -7.317 -3.533 11.131 1.00 97.50 119 PRO A N 1
ATOM 984 C CA . PRO A 1 119 ? -6.626 -4.513 11.956 1.00 97.50 119 PRO A CA 1
ATOM 985 C C . PRO A 1 119 ? -5.121 -4.247 12.018 1.00 97.50 119 PRO A C 1
ATOM 987 O O . PRO A 1 119 ? -4.389 -4.510 11.063 1.00 97.50 119 PRO A O 1
ATOM 990 N N . LYS A 1 120 ? -4.641 -3.788 13.178 1.00 95.94 120 LYS A N 1
ATOM 991 C CA . LYS A 1 120 ? -3.224 -3.445 13.381 1.00 95.94 120 LYS A CA 1
ATOM 992 C C . LYS A 1 120 ? -2.271 -4.598 13.063 1.00 95.94 120 LYS A C 1
ATOM 994 O O . LYS A 1 120 ? -1.205 -4.357 12.522 1.00 95.94 120 LYS A O 1
ATOM 999 N N . GLU A 1 121 ? -2.661 -5.848 13.303 1.00 96.38 121 GLU A N 1
ATOM 1000 C CA . GLU A 1 121 ? -1.816 -7.017 13.003 1.00 96.38 121 GLU A CA 1
ATOM 1001 C C . GLU A 1 121 ? -1.472 -7.205 11.516 1.00 96.38 121 GLU A C 1
ATOM 1003 O O . GLU A 1 121 ? -0.526 -7.923 11.203 1.00 96.38 121 GLU A O 1
ATOM 1008 N N . LEU A 1 122 ? -2.215 -6.574 10.596 1.00 96.00 122 LEU A N 1
ATOM 1009 C CA . LEU A 1 122 ? -1.837 -6.555 9.182 1.00 96.00 122 LEU A CA 1
ATOM 1010 C C . LEU A 1 122 ? -0.592 -5.681 8.957 1.00 96.00 122 LEU A C 1
ATOM 1012 O O . LEU A 1 122 ? 0.261 -6.005 8.125 1.00 96.00 122 LEU A O 1
ATOM 1016 N N . LEU A 1 123 ? -0.474 -4.590 9.716 1.00 96.12 123 LEU A N 1
ATOM 1017 C CA . LEU A 1 123 ? 0.579 -3.587 9.595 1.00 96.12 123 LEU A CA 1
ATOM 1018 C C . LEU A 1 123 ? 1.945 -4.143 10.027 1.00 96.12 123 LEU A C 1
ATOM 1020 O O . LEU A 1 123 ? 2.035 -5.125 10.762 1.00 96.12 123 LEU A O 1
ATOM 1024 N N . SER A 1 124 ? 3.034 -3.514 9.581 1.00 92.94 124 SER A N 1
ATOM 1025 C CA . SER A 1 124 ? 4.371 -3.809 10.114 1.00 92.94 124 SER A CA 1
ATOM 1026 C C . SER A 1 124 ? 4.494 -3.358 11.575 1.00 92.94 124 SER A C 1
ATOM 1028 O O . SER A 1 124 ? 3.741 -2.498 12.031 1.00 92.94 124 SER A O 1
ATOM 1030 N N . GLU A 1 125 ? 5.469 -3.891 12.318 1.00 94.19 125 GLU A N 1
ATOM 1031 C CA . GLU A 1 125 ? 5.683 -3.487 13.718 1.00 94.19 125 GLU A CA 1
ATOM 1032 C C . GLU A 1 125 ? 5.878 -1.977 13.895 1.00 94.19 125 GLU A C 1
ATOM 1034 O O . GLU A 1 125 ? 5.455 -1.418 14.906 1.00 94.19 125 GLU A O 1
ATOM 1039 N N . PHE A 1 126 ? 6.528 -1.325 12.927 1.00 93.81 126 PHE A N 1
ATOM 1040 C CA . PHE A 1 126 ? 6.734 0.120 12.927 1.00 93.81 126 PHE A CA 1
ATOM 1041 C C . PHE A 1 126 ? 5.391 0.862 12.988 1.00 93.81 126 PHE A C 1
ATOM 1043 O O . PHE A 1 126 ? 5.159 1.659 13.896 1.00 93.81 126 PHE A O 1
ATOM 1050 N N . TRP A 1 127 ? 4.473 0.519 12.083 1.00 95.44 127 TRP A N 1
ATOM 1051 C CA . TRP A 1 127 ? 3.139 1.108 12.018 1.00 95.44 127 TRP A CA 1
ATOM 1052 C C . TRP A 1 127 ? 2.256 0.718 13.206 1.00 95.44 127 TRP A C 1
ATOM 1054 O O . TRP A 1 127 ? 1.528 1.557 13.721 1.00 95.44 127 TRP A O 1
ATOM 1064 N N . GLN A 1 128 ? 2.360 -0.521 13.698 1.00 95.50 128 GLN A N 1
ATOM 1065 C CA . GLN A 1 128 ? 1.601 -0.984 14.868 1.00 95.50 128 GLN A CA 1
ATOM 1066 C C . GLN A 1 128 ? 1.935 -0.230 16.155 1.00 95.50 128 GLN A C 1
ATOM 1068 O O . GLN A 1 128 ? 1.059 -0.018 16.986 1.00 95.50 128 GLN A O 1
ATOM 1073 N N . LYS A 1 129 ? 3.209 0.122 16.356 1.00 93.31 129 LYS A N 1
ATOM 1074 C CA . LYS A 1 129 ? 3.648 0.898 17.529 1.00 93.31 129 LYS A CA 1
ATOM 1075 C C . LYS A 1 129 ? 3.243 2.369 17.412 1.00 93.31 129 LYS A C 1
ATOM 1077 O O . LYS A 1 129 ? 3.181 3.068 18.420 1.00 93.31 129 LYS A O 1
ATOM 1082 N N . GLY A 1 130 ? 3.025 2.824 16.183 1.00 88.56 130 GLY A N 1
ATOM 1083 C CA . GLY A 1 130 ? 2.777 4.208 15.833 1.00 88.56 130 GLY A CA 1
ATOM 1084 C C . GLY A 1 130 ? 1.328 4.656 15.825 1.00 88.56 130 GLY A C 1
ATOM 1085 O O . GLY A 1 130 ? 1.037 5.789 16.205 1.00 88.56 130 GLY A O 1
ATOM 1086 N N . LEU A 1 131 ? 0.447 3.770 15.377 1.00 91.69 131 LEU A N 1
ATOM 1087 C CA . LEU A 1 131 ? -0.993 3.969 15.222 1.00 91.69 131 LEU A CA 1
ATOM 1088 C C . LEU A 1 131 ? -1.721 3.218 16.325 1.00 91.69 131 LEU A C 1
ATOM 1090 O O . LEU A 1 131 ? -2.803 3.647 16.781 1.00 91.69 131 LEU A O 1
#

Radius of gyration: 16.46 Å; chains: 1; bounding box: 36×51×38 Å

Secondary structure (DSSP, 8-state):
-HHHHHHHHHHHHHHHHHHHHHHHHHHHHHHHB-S---GGGEE--GGGEEEETTEEEE-SPPEETTS--GGGTB---B--EEEEEETTEEEEEEE--BSSPPPHHHHHHHHHHS-TTS-GGGS-HHHHHH-

Foldseek 3Di:
DVVVVVVVVVVLVVVLLVQQFVQVLVVQCVPWFPDDDDSVQWGQDPVQWADDDQKIWGFDAIAGNVRDDSVVTTPPWGWTFIWGADPSGIHGPDTPIGRDDDDPVVLVVCVVRPDPPHPLVNPDPVVSVSD

Sequence (131 aa):
MMQKIIFLLLTLSVFVYAQSLAEVKSYMFQNYLIEKLDEKEIFIDETSLHVKGDFALLKTPPKIKDGRGSFDYFLDVDYNVCLQKEDGVWKVIYDLSRSDVPSTEEWREIQKSFPQNFPKELLSEFWQKGL